Protein AF-A0A6P7H918-F1 (afdb_monomer_lite)

pLDDT: mean 72.15, std 21.83, range [39.97, 97.5]

Organism: NCBI:txid50390

Structure (mmCIF, N/CA/C/O backbone):
data_AF-A0A6P7H918-F1
#
_entry.id   AF-A0A6P7H918-F1
#
loop_
_atom_site.group_PDB
_atom_site.id
_atom_site.type_symbol
_atom_site.label_atom_id
_atom_site.label_alt_id
_atom_site.label_comp_id
_atom_site.label_asym_id
_atom_site.label_entity_id
_atom_site.label_seq_id
_atom_site.pdbx_PDB_ins_code
_atom_site.Cartn_x
_atom_site.Cartn_y
_atom_site.Cartn_z
_atom_site.occupancy
_atom_site.B_iso_or_equiv
_atom_site.auth_seq_id
_atom_site.auth_comp_id
_atom_site.auth_asym_id
_atom_site.auth_atom_id
_atom_site.pdbx_PDB_model_num
ATOM 1 N N . MET A 1 1 ? 6.550 -33.536 -50.910 1.00 41.00 1 MET A N 1
ATOM 2 C CA . MET A 1 1 ? 7.794 -33.190 -51.630 1.00 41.00 1 MET A CA 1
ATOM 3 C C . MET A 1 1 ? 8.489 -32.073 -50.866 1.00 41.00 1 MET A C 1
ATOM 5 O O . MET A 1 1 ? 7.803 -31.228 -50.311 1.00 41.00 1 MET A O 1
ATOM 9 N N . LEU A 1 2 ? 9.812 -32.193 -50.766 1.00 45.38 2 LEU A N 1
ATOM 10 C CA . LEU A 1 2 ? 10.788 -31.397 -50.010 1.00 45.38 2 LEU A CA 1
ATOM 11 C C . LEU A 1 2 ? 11.166 -30.067 -50.696 1.00 45.38 2 LEU A C 1
ATOM 13 O O . LEU A 1 2 ? 10.783 -29.853 -51.843 1.00 45.38 2 LEU A O 1
ATOM 17 N N . VAL A 1 3 ? 12.041 -29.323 -49.993 1.00 45.34 3 VAL A N 1
ATOM 18 C CA . VAL A 1 3 ? 12.941 -28.199 -50.365 1.00 45.34 3 VAL A CA 1
ATOM 19 C C . VAL A 1 3 ? 12.428 -26.847 -49.825 1.00 45.34 3 VAL A C 1
ATOM 21 O O . VAL A 1 3 ? 11.402 -26.373 -50.291 1.00 45.34 3 VAL A O 1
ATOM 24 N N . SER A 1 4 ? 12.924 -26.236 -48.735 1.00 46.06 4 SER A N 1
ATOM 25 C CA . SER A 1 4 ? 14.274 -25.902 -48.203 1.00 46.06 4 SER A CA 1
ATOM 26 C C . SER A 1 4 ? 14.717 -24.460 -48.513 1.00 46.06 4 SER A C 1
ATOM 28 O O . SER A 1 4 ? 14.897 -24.116 -49.670 1.00 46.06 4 SER A O 1
ATOM 30 N N . HIS A 1 5 ? 14.917 -23.711 -47.415 1.00 49.31 5 HIS A N 1
ATOM 31 C CA . HIS A 1 5 ? 15.834 -22.593 -47.108 1.00 49.31 5 HIS A CA 1
ATOM 32 C C . HIS A 1 5 ? 16.008 -21.413 -48.085 1.00 49.31 5 HIS A C 1
ATOM 34 O O . HIS A 1 5 ? 16.444 -21.602 -49.209 1.00 49.31 5 HIS A O 1
ATOM 40 N N . ASP A 1 6 ? 15.900 -20.184 -47.557 1.00 45.66 6 ASP A N 1
ATOM 41 C CA . ASP A 1 6 ? 17.123 -19.389 -47.389 1.00 45.66 6 ASP A CA 1
ATOM 42 C C . ASP A 1 6 ? 17.051 -18.382 -46.229 1.00 45.66 6 ASP A C 1
ATOM 44 O O . ASP A 1 6 ? 15.991 -17.869 -45.869 1.00 45.66 6 ASP A O 1
ATOM 48 N N . SER A 1 7 ? 18.213 -18.174 -45.618 1.00 50.94 7 SER A N 1
ATOM 49 C CA . SER A 1 7 ? 18.475 -17.306 -44.471 1.00 50.94 7 SER A CA 1
ATOM 50 C C . SER A 1 7 ? 19.068 -15.984 -44.951 1.00 50.94 7 SER A C 1
ATOM 52 O O . SER A 1 7 ? 19.921 -15.998 -45.828 1.00 50.94 7 SER A O 1
ATOM 54 N N . SER A 1 8 ? 18.773 -14.867 -44.280 1.00 47.28 8 SER A N 1
ATOM 55 C CA . SER A 1 8 ? 19.791 -13.821 -44.094 1.00 47.28 8 SER A CA 1
ATOM 56 C C . SER A 1 8 ? 19.450 -12.899 -42.925 1.00 47.28 8 SER A C 1
ATOM 58 O O . SER A 1 8 ? 18.609 -12.007 -43.011 1.00 47.28 8 SER A O 1
ATOM 60 N N . THR A 1 9 ? 20.161 -13.132 -41.829 1.00 42.06 9 THR A N 1
ATOM 61 C CA . THR A 1 9 ? 20.427 -12.216 -40.721 1.00 42.06 9 THR A CA 1
ATOM 62 C C . THR A 1 9 ? 21.098 -10.943 -41.245 1.00 42.06 9 THR A C 1
ATOM 64 O O . THR A 1 9 ? 22.041 -11.031 -42.028 1.00 42.06 9 THR A O 1
ATOM 67 N N . THR A 1 10 ? 20.700 -9.756 -40.787 1.00 43.34 10 THR A N 1
ATOM 68 C CA . THR A 1 10 ? 21.578 -8.574 -40.840 1.00 43.34 10 THR A CA 1
ATOM 69 C C . THR A 1 10 ? 21.375 -7.735 -39.589 1.00 43.34 10 THR A C 1
ATOM 71 O O . THR A 1 10 ? 20.423 -6.975 -39.443 1.00 43.34 10 THR A O 1
ATOM 74 N N . THR A 1 11 ? 22.306 -7.941 -38.667 1.00 44.62 11 THR A N 1
ATOM 75 C CA . THR A 1 11 ? 22.564 -7.133 -37.485 1.00 44.62 11 THR A CA 1
ATOM 76 C C . THR A 1 11 ? 23.463 -5.975 -37.916 1.00 44.62 11 THR A C 1
ATOM 78 O O . THR A 1 11 ? 24.567 -6.217 -38.399 1.00 44.62 11 THR A O 1
ATOM 81 N N . SER A 1 12 ? 23.043 -4.727 -37.721 1.00 43.62 12 SER A N 1
ATOM 82 C CA . SER A 1 12 ? 23.954 -3.579 -37.797 1.00 43.62 12 SER A CA 1
ATOM 83 C C . SER A 1 12 ? 24.157 -3.018 -36.397 1.00 43.62 12 SER A C 1
ATOM 85 O O . SER A 1 12 ? 23.399 -2.184 -35.915 1.00 43.62 12 SER A O 1
ATOM 87 N N . ILE A 1 13 ? 25.196 -3.532 -35.742 1.00 49.34 13 ILE A N 1
ATOM 88 C CA . ILE A 1 13 ? 25.862 -2.898 -34.605 1.00 49.34 13 ILE A CA 1
ATOM 89 C C . ILE A 1 13 ? 26.922 -1.979 -35.217 1.00 49.34 13 ILE A C 1
ATOM 91 O O . ILE A 1 13 ? 27.738 -2.434 -36.016 1.00 49.34 13 ILE A O 1
ATOM 95 N N . THR A 1 14 ? 26.926 -0.691 -34.876 1.00 47.66 14 THR A N 1
ATOM 96 C CA . THR A 1 14 ? 28.047 0.200 -35.202 1.00 47.66 14 THR A CA 1
ATOM 97 C C . THR A 1 14 ? 28.593 0.824 -33.927 1.00 47.66 14 THR A C 1
ATOM 99 O O . THR A 1 14 ? 27.971 1.669 -33.295 1.00 47.66 14 THR A O 1
ATOM 102 N N . ASN A 1 15 ? 29.752 0.274 -33.575 1.00 54.16 15 ASN A N 1
ATOM 103 C CA . ASN A 1 15 ? 30.857 0.719 -32.742 1.00 54.16 15 ASN A CA 1
ATOM 104 C C . ASN A 1 15 ? 30.736 2.023 -31.943 1.00 54.16 15 ASN A C 1
ATOM 106 O O . ASN A 1 15 ? 30.723 3.133 -32.468 1.00 54.16 15 ASN A O 1
ATOM 110 N N . ILE A 1 16 ? 30.884 1.821 -30.636 1.00 50.84 16 ILE A N 1
ATOM 111 C CA . ILE A 1 16 ? 31.596 2.691 -29.704 1.00 50.84 16 ILE A CA 1
ATOM 112 C C . ILE A 1 16 ? 33.003 3.045 -30.221 1.00 50.84 16 ILE A C 1
ATOM 114 O O . ILE A 1 16 ? 33.780 2.170 -30.600 1.00 50.84 16 ILE A O 1
ATOM 118 N N . ALA A 1 17 ? 33.350 4.329 -30.171 1.00 49.19 17 ALA A N 1
ATOM 119 C CA . ALA A 1 17 ? 34.727 4.806 -30.179 1.00 49.19 17 ALA A CA 1
ATOM 120 C C . ALA A 1 17 ? 34.878 5.830 -29.044 1.00 49.19 17 ALA A C 1
ATOM 122 O O . ALA A 1 17 ? 34.362 6.943 -29.100 1.00 49.19 17 ALA A O 1
ATOM 123 N N . GLN A 1 18 ? 35.545 5.393 -27.980 1.00 46.53 18 GLN A N 1
ATOM 124 C CA . GLN A 1 18 ? 36.205 6.240 -26.989 1.00 46.53 18 GLN A CA 1
ATOM 125 C C . GLN A 1 18 ? 37.428 6.871 -27.669 1.00 46.53 18 GLN A C 1
ATOM 127 O O . GLN A 1 18 ? 38.169 6.106 -28.272 1.00 46.53 18 GLN A O 1
ATOM 132 N N . GLU A 1 19 ? 37.663 8.187 -27.546 1.00 39.97 19 GLU A N 1
ATOM 133 C CA . GLU A 1 19 ? 38.936 8.751 -27.037 1.00 39.97 19 GLU A CA 1
ATOM 134 C C . GLU A 1 19 ? 38.936 10.302 -26.940 1.00 39.97 19 GLU A C 1
ATOM 136 O O . GLU A 1 19 ? 38.614 11.015 -27.884 1.00 39.97 19 GLU A O 1
ATOM 141 N N . SER A 1 20 ? 39.369 10.782 -25.765 1.00 42.31 20 SER A N 1
ATOM 142 C CA . SER A 1 20 ? 40.061 12.047 -25.421 1.00 42.31 20 SER A CA 1
ATOM 143 C C . SER A 1 20 ? 39.451 13.454 -25.644 1.00 42.31 20 SER A C 1
ATOM 145 O O . SER A 1 20 ? 39.300 13.954 -26.751 1.00 42.31 20 SER A O 1
ATOM 147 N N . ASN A 1 21 ? 39.276 14.133 -24.497 1.00 46.41 21 ASN A N 1
ATOM 148 C CA . ASN A 1 21 ? 39.422 15.575 -24.170 1.00 46.41 21 ASN A CA 1
ATOM 149 C C . ASN A 1 21 ? 40.576 16.293 -24.948 1.00 46.41 21 ASN A C 1
ATOM 151 O O . ASN A 1 21 ? 41.485 15.584 -25.372 1.00 46.41 21 ASN A O 1
ATOM 155 N N . PRO A 1 22 ? 40.713 17.650 -24.988 1.00 48.94 22 PRO A N 1
ATOM 156 C CA . PRO A 1 22 ? 39.968 18.652 -24.227 1.00 48.94 22 PRO A CA 1
ATOM 157 C C . PRO A 1 22 ? 39.529 19.949 -24.940 1.00 48.94 22 PRO A C 1
ATOM 159 O O . PRO A 1 22 ? 40.095 20.409 -25.927 1.00 48.94 22 PRO A O 1
ATOM 162 N N . HIS A 1 23 ? 38.511 20.554 -24.325 1.00 50.69 23 HIS A N 1
ATOM 163 C CA . HIS A 1 23 ? 38.038 21.939 -24.403 1.00 50.69 23 HIS A CA 1
ATOM 164 C C . HIS A 1 23 ? 38.875 22.944 -25.222 1.00 50.69 23 HIS A C 1
ATOM 166 O O . HIS A 1 23 ? 39.911 23.434 -24.772 1.00 50.69 23 HIS A O 1
ATOM 172 N N . LYS A 1 24 ? 38.307 23.398 -26.343 1.00 45.66 24 LYS A N 1
ATOM 173 C CA . LYS A 1 24 ? 38.547 24.736 -26.898 1.00 45.66 24 LYS A CA 1
ATOM 174 C C . LYS A 1 24 ? 37.199 25.372 -27.229 1.00 45.66 24 LYS A C 1
ATOM 176 O O . LYS A 1 24 ? 36.618 25.099 -28.270 1.00 45.66 24 LYS A O 1
ATOM 181 N N . CYS A 1 25 ? 36.682 26.175 -26.302 1.00 41.72 25 CYS A N 1
ATOM 182 C CA . CYS A 1 25 ? 35.602 27.109 -26.600 1.00 41.72 25 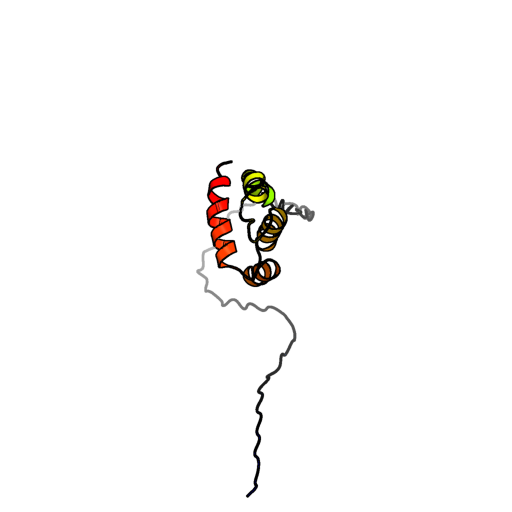CYS A CA 1
ATOM 183 C C . CYS A 1 25 ? 36.252 28.327 -27.266 1.00 41.72 25 CYS A C 1
ATOM 185 O O . CYS A 1 25 ? 36.936 29.104 -26.599 1.00 41.72 25 CYS A O 1
ATOM 187 N N . THR A 1 26 ? 36.129 28.420 -28.586 1.00 49.22 26 THR A N 1
ATOM 188 C CA . THR A 1 26 ? 36.497 29.606 -29.362 1.00 49.22 26 THR A CA 1
ATOM 189 C C . THR A 1 26 ? 35.333 30.582 -29.231 1.00 49.22 26 THR A C 1
ATOM 191 O O . THR A 1 26 ? 34.214 30.234 -29.597 1.00 49.22 26 THR A O 1
ATOM 194 N N . VAL A 1 27 ? 35.565 31.750 -28.635 1.00 54.22 27 VAL A N 1
ATOM 195 C CA . VAL A 1 27 ? 34.556 32.812 -28.538 1.00 54.22 27 VAL A CA 1
ATOM 196 C C . VAL A 1 27 ? 34.858 33.806 -29.648 1.00 54.22 27 VAL A C 1
ATOM 198 O O . VAL A 1 27 ? 35.967 34.339 -29.701 1.00 54.22 27 VAL A O 1
ATOM 201 N N . ASP A 1 28 ? 33.896 33.987 -30.546 1.00 48.00 28 ASP A N 1
ATOM 202 C CA . ASP A 1 28 ? 33.971 34.931 -31.652 1.00 48.00 28 ASP A CA 1
ATOM 203 C C . ASP A 1 28 ? 34.056 36.383 -31.149 1.00 48.00 28 ASP A C 1
ATOM 205 O O . ASP A 1 28 ? 33.410 36.779 -30.176 1.00 48.00 28 ASP A O 1
ATOM 209 N N . ASP A 1 29 ? 34.904 37.146 -31.835 1.00 47.31 29 ASP A N 1
ATOM 210 C CA . ASP A 1 29 ? 35.221 38.556 -31.632 1.00 47.31 29 ASP A CA 1
ATOM 211 C C . ASP A 1 29 ? 33.960 39.430 -31.773 1.00 47.31 29 ASP A C 1
ATOM 213 O O . ASP A 1 29 ? 33.271 39.384 -32.794 1.00 47.31 29 ASP A O 1
ATOM 217 N N . ILE A 1 30 ? 33.647 40.227 -30.746 1.00 52.72 30 ILE A N 1
ATOM 218 C CA . ILE A 1 30 ? 32.647 41.296 -30.833 1.00 52.72 30 ILE A CA 1
ATOM 219 C C . ILE A 1 30 ? 33.322 42.649 -30.619 1.00 52.72 30 ILE A C 1
ATOM 221 O O . ILE A 1 30 ? 33.864 42.965 -29.561 1.00 52.72 30 ILE A O 1
ATOM 225 N N . THR A 1 31 ? 33.254 43.420 -31.696 1.00 47.84 31 THR A N 1
ATOM 226 C CA . THR A 1 31 ? 33.778 44.755 -31.966 1.00 47.84 31 THR A CA 1
ATOM 227 C C . THR A 1 31 ? 33.581 45.767 -30.828 1.00 47.84 31 THR A C 1
ATOM 229 O O . THR A 1 31 ? 32.477 45.950 -30.314 1.00 47.84 31 THR A O 1
ATOM 232 N N . SER A 1 32 ? 34.665 46.471 -30.483 1.00 52.00 32 SER A N 1
ATOM 233 C CA . SER A 1 32 ? 34.691 47.628 -29.577 1.00 52.00 32 SER A CA 1
ATOM 234 C C . SER A 1 32 ? 33.838 48.804 -30.063 1.00 52.00 32 SER A C 1
ATOM 236 O O . SER A 1 32 ? 33.756 49.057 -31.265 1.00 52.00 32 SER A O 1
ATOM 238 N N . PRO A 1 33 ? 33.409 49.667 -29.130 1.00 49.44 33 PRO A N 1
ATOM 239 C CA . PRO A 1 33 ? 33.493 51.100 -29.332 1.00 49.44 33 PRO A CA 1
ATOM 240 C C . PRO A 1 33 ? 34.561 51.717 -28.422 1.00 49.44 33 PRO A C 1
ATOM 242 O O . PRO A 1 33 ? 34.648 51.448 -27.224 1.00 49.44 33 PRO A O 1
ATOM 245 N N . GLU A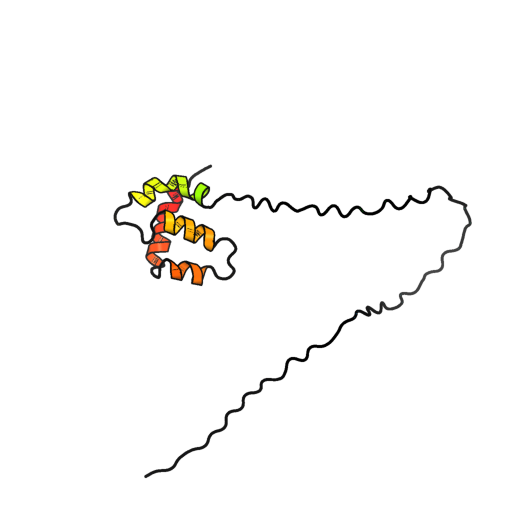 1 34 ? 35.380 52.540 -29.060 1.00 50.84 34 GLU A N 1
ATOM 246 C CA . GLU A 1 34 ? 36.404 53.421 -28.513 1.00 50.84 34 GLU A CA 1
ATOM 247 C C . GLU A 1 34 ? 35.804 54.383 -27.475 1.00 50.84 34 GLU A C 1
ATOM 249 O O . GLU A 1 34 ? 34.859 55.114 -27.771 1.00 50.84 34 GLU A O 1
ATOM 254 N N . VAL A 1 35 ? 36.341 54.386 -26.251 1.00 45.31 35 VAL A N 1
ATOM 255 C CA . VAL A 1 35 ? 36.082 55.446 -25.269 1.00 45.31 35 VAL A CA 1
ATOM 256 C C . VAL A 1 35 ? 37.411 55.887 -24.677 1.00 45.31 35 VAL A C 1
ATOM 258 O O . VAL A 1 35 ? 38.175 55.087 -24.136 1.00 45.31 35 VAL A O 1
ATOM 261 N N . GLU A 1 36 ? 37.666 57.179 -24.847 1.00 43.09 36 GLU A N 1
ATOM 262 C CA . GLU A 1 36 ? 38.893 57.883 -24.520 1.00 43.09 36 GLU A CA 1
ATOM 263 C C . GLU A 1 36 ? 39.382 57.681 -23.082 1.00 43.09 36 GLU A C 1
ATOM 265 O O . GLU A 1 36 ? 38.632 57.707 -22.103 1.00 43.09 36 GLU A O 1
ATOM 270 N N . PHE A 1 37 ? 40.703 57.568 -22.966 1.00 44.22 37 PHE A N 1
ATOM 271 C CA . PHE A 1 37 ? 41.427 57.641 -21.710 1.00 44.22 37 PHE A CA 1
ATOM 272 C C . PHE A 1 37 ? 41.358 59.064 -21.144 1.00 44.22 37 PHE A C 1
ATOM 274 O O . PHE A 1 37 ? 42.084 59.949 -21.589 1.00 44.22 37 PHE A O 1
ATOM 281 N N . SER A 1 38 ? 40.561 59.271 -20.094 1.00 42.50 38 SER A N 1
ATOM 282 C CA . SER A 1 38 ? 40.777 60.386 -19.170 1.00 42.50 38 SER A CA 1
ATOM 283 C C . SER A 1 38 ? 41.426 59.860 -17.896 1.00 42.50 38 SER A C 1
ATOM 285 O O . SER A 1 38 ? 40.852 59.071 -17.143 1.00 42.50 38 SER A O 1
ATOM 287 N N . SER A 1 39 ? 42.680 60.261 -17.696 1.00 58.12 39 SER A N 1
ATOM 288 C CA . SER A 1 39 ? 43.485 59.947 -16.527 1.00 58.12 39 SER A CA 1
ATOM 289 C C . SER A 1 39 ? 42.894 60.596 -15.276 1.00 58.12 39 SER A C 1
ATOM 291 O O . SER A 1 39 ? 42.979 61.811 -15.098 1.00 58.12 39 SER A O 1
ATOM 293 N N . ALA A 1 40 ? 42.377 59.787 -14.362 1.00 46.16 40 ALA A N 1
ATOM 294 C CA . ALA A 1 40 ? 42.256 60.178 -12.968 1.00 46.16 40 ALA A CA 1
ATOM 295 C C . ALA A 1 40 ? 42.670 58.993 -12.101 1.00 46.16 40 ALA A C 1
ATOM 297 O O . ALA A 1 40 ? 42.016 57.953 -12.036 1.00 46.16 40 ALA A O 1
ATOM 298 N N . GLU A 1 41 ? 43.828 59.164 -11.481 1.00 56.41 41 GLU A N 1
ATOM 299 C CA . GLU A 1 41 ? 44.440 58.282 -10.507 1.00 56.41 41 GLU A CA 1
ATOM 300 C C . GLU A 1 41 ? 43.444 57.907 -9.398 1.00 56.41 41 GLU A C 1
ATOM 302 O O . GLU A 1 41 ? 43.215 58.658 -8.457 1.00 56.41 41 GLU A O 1
ATOM 307 N N . CYS A 1 42 ? 42.844 56.722 -9.496 1.00 49.41 42 CYS A N 1
ATOM 308 C CA . CYS A 1 42 ? 42.032 56.142 -8.431 1.00 49.41 42 CYS A CA 1
ATOM 309 C C . CYS A 1 42 ? 42.738 54.910 -7.868 1.00 49.41 42 CYS A C 1
ATOM 311 O O . CYS A 1 42 ? 42.289 53.777 -8.036 1.00 49.41 42 CYS A O 1
ATOM 313 N N . LYS A 1 43 ? 43.845 55.114 -7.144 1.00 64.38 43 LYS A N 1
ATOM 314 C CA . LYS A 1 43 ? 44.378 54.085 -6.235 1.00 64.38 43 LYS A CA 1
ATOM 315 C C . LYS A 1 43 ? 43.530 54.034 -4.959 1.00 64.38 43 LYS A C 1
ATOM 317 O O . LYS A 1 43 ? 44.032 54.291 -3.871 1.00 64.38 43 LYS A O 1
ATOM 322 N N . LEU A 1 44 ? 42.232 53.750 -5.085 1.00 60.88 44 LEU A N 1
ATOM 323 C CA . LEU A 1 44 ? 41.315 53.726 -3.938 1.00 60.88 44 LEU A CA 1
ATOM 324 C C . LEU A 1 44 ? 41.083 52.326 -3.355 1.00 60.88 44 LEU A C 1
ATOM 326 O O . LEU A 1 44 ? 40.427 52.193 -2.326 1.00 60.88 44 LEU A O 1
ATOM 330 N N . PHE A 1 45 ? 41.639 51.277 -3.963 1.00 63.50 45 PHE A N 1
ATOM 331 C CA . PHE A 1 45 ? 41.475 49.915 -3.465 1.00 63.50 45 PHE A CA 1
ATOM 332 C C . PHE A 1 45 ? 42.824 49.244 -3.244 1.00 63.50 45 PHE A C 1
ATOM 334 O O . PHE A 1 45 ? 43.623 49.060 -4.159 1.00 63.50 45 PHE A O 1
ATOM 341 N N . ARG A 1 46 ? 43.076 48.882 -1.984 1.00 70.62 46 ARG A N 1
ATOM 342 C CA . ARG A 1 46 ? 44.216 48.057 -1.594 1.00 70.62 46 ARG A CA 1
ATOM 343 C C . ARG A 1 46 ? 43.991 46.648 -2.133 1.00 70.62 46 ARG A C 1
ATOM 345 O O . ARG A 1 46 ? 42.940 46.061 -1.884 1.00 70.62 46 ARG A O 1
ATOM 352 N N . GLU A 1 47 ? 44.984 46.109 -2.831 1.00 65.12 47 GLU A N 1
ATOM 353 C CA . GLU A 1 47 ? 44.939 44.746 -3.354 1.00 65.12 47 GLU A CA 1
ATOM 354 C C . GLU A 1 47 ? 44.683 43.744 -2.206 1.00 65.12 47 GLU A C 1
ATOM 356 O O . GLU A 1 47 ? 45.385 43.774 -1.183 1.00 65.12 47 GLU A O 1
ATOM 361 N N . PRO A 1 48 ? 43.646 42.892 -2.299 1.00 62.56 48 PRO A N 1
ATOM 362 C CA . PRO A 1 48 ? 43.320 41.970 -1.227 1.00 62.56 48 PRO A CA 1
ATOM 363 C C . PRO A 1 48 ? 44.380 40.867 -1.153 1.00 62.56 48 PRO A C 1
ATOM 365 O O . PRO A 1 48 ? 44.625 40.144 -2.115 1.00 62.56 48 PRO A O 1
ATOM 368 N N . LYS A 1 49 ? 44.991 40.692 0.028 1.00 70.75 49 LYS A N 1
ATOM 369 C CA . LYS A 1 49 ? 45.874 39.548 0.299 1.00 70.75 49 LYS A CA 1
ATOM 370 C C . LYS A 1 49 ? 45.098 38.251 0.081 1.00 70.75 49 LYS A C 1
ATOM 372 O O . LYS A 1 49 ? 44.113 37.996 0.777 1.00 70.75 49 LYS A O 1
ATOM 377 N N . ILE A 1 50 ? 45.578 37.429 -0.849 1.00 64.31 50 ILE A N 1
ATOM 378 C CA . ILE A 1 50 ? 45.050 36.097 -1.144 1.00 64.31 50 ILE A CA 1
ATOM 379 C C . ILE A 1 50 ? 45.101 35.272 0.147 1.00 64.31 50 ILE A C 1
ATOM 381 O O . ILE A 1 50 ? 46.157 34.807 0.573 1.00 64.31 50 ILE A O 1
ATOM 385 N N . ARG A 1 51 ? 43.950 35.099 0.802 1.00 64.19 51 ARG A N 1
ATOM 386 C CA . ARG A 1 51 ? 43.810 34.098 1.859 1.00 64.19 51 ARG A CA 1
ATOM 387 C C . ARG A 1 51 ? 43.766 32.743 1.167 1.00 64.19 51 ARG A C 1
ATOM 389 O O . ARG A 1 51 ? 42.911 32.527 0.308 1.00 64.19 51 ARG A O 1
ATOM 396 N N . GLN A 1 52 ? 44.692 31.850 1.518 1.00 65.06 52 GLN A N 1
ATOM 397 C CA . GLN A 1 52 ? 44.649 30.463 1.065 1.00 65.06 52 GLN A CA 1
ATOM 398 C C . GLN A 1 52 ? 43.239 29.916 1.306 1.00 65.06 52 GLN A C 1
ATOM 400 O O . GLN A 1 52 ? 42.727 29.962 2.428 1.00 65.06 52 GLN A O 1
ATOM 405 N N . LYS A 1 53 ? 42.594 29.447 0.232 1.00 60.94 53 LYS A N 1
ATOM 406 C CA . LYS A 1 53 ? 41.308 28.760 0.312 1.00 60.94 53 LYS A CA 1
ATOM 407 C C . LYS A 1 53 ? 41.535 27.472 1.090 1.00 60.94 53 LYS A C 1
ATOM 409 O O . LYS A 1 53 ? 41.900 26.450 0.515 1.00 60.94 53 LYS A O 1
ATOM 414 N N . VAL A 1 54 ? 41.309 27.515 2.398 1.00 60.81 54 VAL A N 1
ATOM 415 C CA . VAL A 1 54 ? 41.060 26.295 3.156 1.00 60.81 54 VAL A CA 1
ATOM 416 C C . VAL A 1 54 ? 39.821 25.695 2.509 1.00 60.81 54 VAL A C 1
ATOM 418 O O . VAL A 1 54 ? 38.747 26.302 2.553 1.00 60.81 54 VAL A O 1
ATOM 421 N N . LYS A 1 55 ? 39.983 24.555 1.830 1.00 62.97 55 LYS A N 1
ATOM 422 C CA .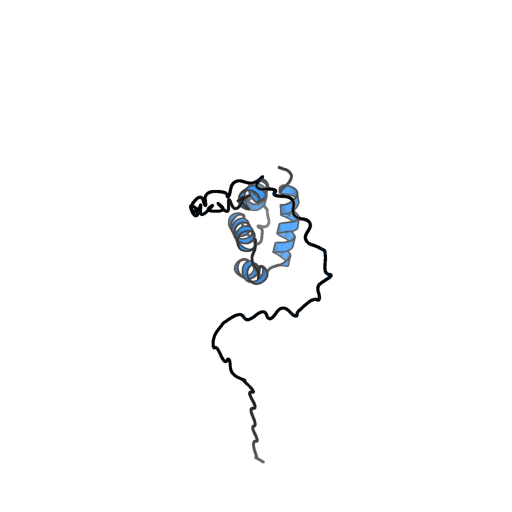 LYS A 1 55 ? 38.862 23.744 1.367 1.00 62.97 55 LYS A CA 1
ATOM 423 C C . LYS A 1 55 ? 38.106 23.312 2.618 1.00 62.97 55 LYS A C 1
ATOM 425 O O . LYS A 1 55 ? 38.380 22.265 3.188 1.00 62.97 55 LYS A O 1
ATOM 430 N N . LYS A 1 56 ? 37.168 24.140 3.071 1.00 59.28 56 LYS A N 1
ATOM 431 C CA . LYS A 1 56 ? 36.070 23.658 3.888 1.00 59.28 56 LYS A CA 1
ATOM 432 C C . LYS A 1 56 ? 35.230 22.841 2.926 1.00 59.28 56 LYS A C 1
ATOM 434 O O . LYS A 1 56 ? 34.373 23.378 2.230 1.00 59.28 56 LYS A O 1
ATOM 439 N N . THR A 1 57 ? 35.531 21.551 2.845 1.00 57.50 57 THR A N 1
ATOM 440 C CA . THR A 1 57 ? 34.515 20.550 2.564 1.00 57.50 57 THR A CA 1
ATOM 441 C C . THR A 1 57 ? 33.435 20.793 3.606 1.00 57.50 57 THR A C 1
ATOM 443 O O . THR A 1 57 ? 33.496 20.308 4.730 1.00 57.50 57 THR A O 1
ATOM 446 N N . LYS A 1 58 ? 32.470 21.648 3.255 1.00 54.09 58 LYS A N 1
ATOM 447 C CA . LYS A 1 58 ? 31.140 21.549 3.815 1.00 54.09 58 LYS A CA 1
ATOM 448 C C . LYS A 1 58 ? 30.710 20.173 3.343 1.00 54.09 58 LYS A C 1
ATOM 450 O O . LYS A 1 58 ? 30.307 20.015 2.194 1.00 54.09 58 LYS A O 1
ATOM 455 N N . THR A 1 59 ? 30.899 19.165 4.189 1.00 54.44 59 THR A N 1
ATOM 456 C CA . THR A 1 59 ? 29.957 18.063 4.224 1.00 54.44 59 THR A CA 1
ATOM 457 C C . THR A 1 59 ? 28.619 18.772 4.293 1.00 54.44 59 THR A C 1
ATOM 459 O O . THR A 1 59 ? 28.248 19.362 5.308 1.00 54.44 59 THR A O 1
ATOM 462 N N . VAL A 1 60 ? 27.951 18.855 3.144 1.00 51.41 60 VAL A N 1
ATOM 463 C CA . VAL A 1 60 ? 26.505 18.858 3.148 1.00 51.41 60 VAL A CA 1
ATOM 464 C C . VAL A 1 60 ? 26.228 17.566 3.884 1.00 51.41 60 VAL A C 1
ATOM 466 O O . VAL A 1 60 ? 26.373 16.479 3.334 1.00 51.41 60 VAL A O 1
ATOM 469 N N . SER A 1 61 ? 26.023 17.697 5.195 1.00 49.03 61 SER A N 1
ATOM 470 C CA . SER A 1 61 ? 25.210 16.747 5.904 1.00 49.03 61 SER A CA 1
ATOM 471 C C . SER A 1 61 ? 23.926 16.820 5.108 1.00 49.03 61 SER A C 1
ATOM 473 O O . SER A 1 61 ? 23.159 17.777 5.225 1.00 49.03 61 SER A O 1
ATOM 475 N N . THR A 1 62 ? 23.775 15.890 4.171 1.00 50.50 62 THR A N 1
ATOM 476 C CA . THR A 1 62 ? 22.464 15.450 3.758 1.00 50.50 62 THR A CA 1
ATOM 477 C C . THR A 1 62 ? 21.920 14.837 5.035 1.00 50.50 62 THR A C 1
ATOM 479 O O . THR A 1 62 ? 21.930 13.625 5.224 1.00 50.50 62 THR A O 1
ATOM 482 N N . GLU A 1 63 ? 21.501 15.700 5.960 1.00 50.53 63 GLU A N 1
ATOM 483 C CA . GLU A 1 63 ? 20.345 15.432 6.775 1.00 50.53 63 GLU A CA 1
ATOM 484 C C . GLU A 1 63 ? 19.266 15.228 5.720 1.00 50.53 63 GLU A C 1
ATOM 486 O O . GLU A 1 63 ? 18.589 16.152 5.274 1.00 50.53 63 GLU A O 1
ATOM 491 N N . SER A 1 64 ? 19.222 13.996 5.197 1.00 51.06 64 SER A N 1
ATOM 492 C CA . SER A 1 64 ? 17.987 13.411 4.751 1.00 51.06 64 SER A CA 1
ATOM 493 C C . SER A 1 64 ? 17.088 13.707 5.927 1.00 51.06 64 SER A C 1
ATOM 495 O O . SER A 1 64 ? 17.317 13.181 7.021 1.00 51.06 64 SER A O 1
ATOM 497 N N . SER A 1 65 ? 16.205 14.689 5.755 1.00 49.00 65 SER A N 1
ATOM 498 C CA . SER A 1 65 ? 15.070 14.882 6.633 1.00 49.00 65 SER A CA 1
ATOM 499 C C . SER A 1 65 ? 14.327 13.570 6.511 1.00 49.00 65 SER A C 1
ATOM 501 O O . SER A 1 65 ? 13.480 13.396 5.640 1.00 49.00 65 SER A O 1
ATOM 503 N N . SER A 1 66 ? 14.769 12.597 7.301 1.00 54.19 66 SER A N 1
ATOM 504 C CA . SER A 1 66 ? 14.190 11.288 7.455 1.00 54.19 66 SER A CA 1
ATOM 505 C C . SER A 1 66 ? 12.918 11.540 8.237 1.00 54.19 66 SER A C 1
ATOM 507 O O . SER A 1 66 ? 12.801 11.190 9.407 1.00 54.19 66 SER A O 1
ATOM 509 N N . ASN A 1 67 ? 11.970 12.198 7.575 1.00 55.84 67 ASN A N 1
ATOM 510 C CA . ASN A 1 67 ? 10.561 12.039 7.835 1.00 55.84 67 ASN A CA 1
ATOM 511 C C . ASN A 1 67 ? 10.327 10.579 7.461 1.00 55.84 67 ASN A C 1
ATOM 513 O O . ASN A 1 67 ? 10.063 10.258 6.303 1.00 55.84 67 ASN A O 1
ATOM 517 N N . SER A 1 68 ? 10.664 9.686 8.391 1.00 69.62 68 SER A N 1
ATOM 518 C CA . SER A 1 68 ? 10.678 8.266 8.121 1.00 69.62 68 SER A CA 1
ATOM 519 C C . SER A 1 68 ? 9.247 7.881 7.797 1.00 69.62 68 SER A C 1
ATOM 521 O O . SER A 1 68 ? 8.312 8.286 8.483 1.00 69.62 68 SER A O 1
ATOM 523 N N . VAL A 1 69 ? 9.073 7.133 6.717 1.00 78.75 69 VAL A N 1
ATOM 524 C CA . VAL A 1 69 ? 7.782 6.576 6.303 1.00 78.75 69 VAL A CA 1
ATOM 525 C C . VAL A 1 69 ? 7.069 5.897 7.480 1.00 78.75 69 VAL A C 1
ATOM 527 O O . VAL A 1 69 ? 5.856 6.018 7.624 1.00 78.75 69 VAL A O 1
ATOM 530 N N . SER A 1 70 ? 7.838 5.313 8.396 1.00 75.94 70 SER A N 1
ATOM 531 C CA . SER A 1 70 ? 7.347 4.750 9.649 1.00 75.94 70 SER A CA 1
ATOM 532 C C . SER A 1 70 ? 6.596 5.745 10.539 1.00 75.94 70 SER A C 1
ATOM 534 O O . SER A 1 70 ? 5.577 5.385 11.118 1.00 75.94 70 SER A O 1
ATOM 536 N N . LEU A 1 71 ? 7.027 7.009 10.622 1.00 84.06 71 LEU A N 1
ATOM 537 C CA . LEU A 1 71 ? 6.312 8.045 11.379 1.00 84.06 71 LEU A CA 1
ATOM 538 C C . LEU A 1 71 ? 4.977 8.408 10.725 1.00 84.06 71 LEU A C 1
ATOM 540 O O . LEU A 1 71 ? 4.032 8.750 11.430 1.00 84.06 71 LEU A O 1
ATOM 544 N N . LEU A 1 72 ? 4.892 8.317 9.395 1.00 87.00 72 LEU A N 1
ATOM 545 C CA . LEU A 1 72 ? 3.645 8.534 8.662 1.00 87.00 72 LEU A CA 1
ATOM 546 C C . LEU A 1 72 ? 2.661 7.378 8.882 1.00 87.00 72 LEU A C 1
ATOM 548 O O . LEU A 1 72 ? 1.458 7.612 8.950 1.00 87.00 72 LEU A O 1
ATOM 552 N N . LEU A 1 73 ? 3.159 6.140 8.967 1.00 91.94 73 LEU A N 1
ATOM 553 C CA . LEU A 1 73 ? 2.323 4.939 9.003 1.00 91.94 73 LEU A CA 1
ATOM 554 C C . LEU A 1 73 ? 1.905 4.515 10.420 1.00 91.94 73 LEU A C 1
ATOM 556 O O . LEU A 1 73 ? 0.859 3.882 10.572 1.00 91.94 73 LEU A O 1
ATOM 560 N N . GLU A 1 74 ? 2.671 4.887 11.451 1.00 92.88 74 GLU A N 1
ATOM 561 C CA . GLU A 1 74 ? 2.402 4.559 12.862 1.00 92.88 74 GLU A CA 1
ATOM 562 C C . GLU A 1 74 ? 0.942 4.797 13.302 1.00 92.88 74 GLU A C 1
ATOM 564 O O . GLU A 1 74 ? 0.358 3.886 13.897 1.00 92.88 74 GLU A O 1
ATOM 569 N N . PRO A 1 75 ? 0.284 5.930 12.968 1.00 93.62 75 PRO A N 1
ATOM 570 C CA . PRO A 1 75 ? -1.117 6.164 13.333 1.00 93.62 75 PRO A CA 1
ATOM 571 C C . PRO A 1 75 ? -2.084 5.069 12.856 1.00 93.62 75 PRO A C 1
ATOM 573 O O . PRO A 1 75 ? -3.073 4.769 13.527 1.00 93.62 75 PRO A O 1
ATOM 576 N N . ALA A 1 76 ? -1.781 4.423 11.728 1.00 94.31 76 ALA A N 1
ATOM 577 C CA . ALA A 1 76 ? -2.601 3.365 11.152 1.00 94.31 76 ALA A CA 1
ATOM 578 C C . ALA A 1 76 ? -2.175 1.947 11.565 1.00 94.31 76 ALA A C 1
ATOM 580 O O . ALA A 1 76 ? -2.835 0.983 11.173 1.00 94.31 76 ALA A O 1
ATOM 581 N N . LYS A 1 77 ? -1.115 1.780 12.365 1.00 94.44 77 LYS A N 1
ATOM 582 C CA . LYS A 1 77 ? -0.564 0.461 12.716 1.00 94.44 77 LYS A CA 1
ATOM 583 C C . LYS A 1 77 ? -1.600 -0.478 13.320 1.00 94.44 77 LYS A C 1
ATOM 585 O O . LYS A 1 77 ? -1.813 -1.581 12.825 1.00 94.44 77 LYS A O 1
ATOM 590 N N . THR A 1 78 ? -2.293 -0.009 14.355 1.00 94.56 78 THR A N 1
ATOM 591 C CA . THR A 1 78 ? -3.317 -0.804 15.051 1.00 94.56 78 THR A CA 1
ATOM 592 C C . THR A 1 78 ? -4.495 -1.149 14.146 1.00 94.56 78 THR A C 1
ATOM 594 O O . THR A 1 78 ? -5.076 -2.222 14.287 1.00 94.56 78 THR A O 1
ATOM 597 N N . PHE A 1 79 ? -4.842 -0.273 13.203 1.00 95.62 79 PHE A N 1
ATOM 598 C CA . PHE A 1 79 ? -5.874 -0.550 12.213 1.00 95.62 79 PHE A CA 1
ATOM 599 C C . PHE A 1 79 ? -5.431 -1.657 11.252 1.00 95.62 79 PHE A C 1
ATOM 601 O O . PHE A 1 79 ? -6.183 -2.602 11.040 1.00 95.62 79 PHE A O 1
ATOM 608 N N . ILE A 1 80 ? -4.204 -1.580 10.726 1.00 96.31 80 ILE A N 1
ATOM 609 C CA . ILE A 1 80 ? -3.651 -2.571 9.792 1.00 96.31 80 ILE A CA 1
ATOM 610 C C . ILE A 1 80 ? -3.530 -3.949 10.453 1.00 96.31 80 ILE A C 1
ATOM 612 O O . ILE A 1 80 ? -3.988 -4.937 9.884 1.00 96.31 80 ILE A O 1
ATOM 616 N N . GLU A 1 81 ? -2.958 -4.018 11.658 1.00 95.75 81 GLU A N 1
ATOM 617 C CA . GLU A 1 81 ? -2.717 -5.283 12.370 1.00 95.75 81 GLU A CA 1
ATOM 618 C C . GLU A 1 81 ? -4.015 -6.001 12.777 1.00 95.75 81 GLU A C 1
ATOM 620 O O . GLU A 1 81 ? -4.051 -7.230 12.813 1.00 95.75 81 GLU A O 1
ATOM 625 N N . ASN A 1 82 ? -5.092 -5.254 13.052 1.00 95.31 82 ASN A N 1
ATOM 626 C CA . ASN A 1 82 ? -6.368 -5.814 13.514 1.00 95.31 82 ASN A CA 1
ATOM 627 C C . ASN A 1 82 ? -7.445 -5.913 12.418 1.00 95.31 82 ASN A C 1
ATOM 629 O O . ASN A 1 82 ? -8.565 -6.346 12.701 1.00 95.31 82 ASN A O 1
ATOM 633 N N . HIS A 1 83 ? -7.156 -5.500 11.181 1.00 94.06 83 HIS A N 1
ATOM 634 C CA . HIS A 1 83 ? -8.144 -5.511 10.103 1.00 94.06 83 HIS A CA 1
ATOM 635 C C . HIS A 1 83 ? -8.549 -6.947 9.722 1.00 94.06 83 HIS A C 1
ATOM 637 O O . HIS A 1 83 ? -7.707 -7.829 9.544 1.00 94.06 83 HIS A O 1
ATOM 643 N N . SER A 1 84 ? -9.857 -7.177 9.557 1.00 92.00 84 SER A N 1
ATOM 644 C CA . SER A 1 84 ? -10.424 -8.454 9.114 1.00 92.00 84 SER A CA 1
ATOM 645 C C . SER A 1 84 ? -11.378 -8.227 7.934 1.00 92.00 84 SER A C 1
ATOM 647 O O . SER A 1 84 ? -12.311 -7.432 8.068 1.00 92.00 84 SER A O 1
ATOM 649 N N . PRO A 1 85 ? -11.187 -8.897 6.782 1.00 91.06 85 PRO A N 1
ATOM 650 C CA . PRO A 1 85 ? -10.115 -9.852 6.471 1.00 91.06 85 PRO A CA 1
ATOM 651 C C . PRO A 1 85 ? -8.732 -9.186 6.420 1.00 91.06 85 PRO A C 1
ATOM 653 O O . PRO A 1 85 ? -8.644 -7.995 6.144 1.00 91.06 85 PRO A O 1
ATOM 656 N N . SER A 1 86 ? -7.657 -9.934 6.677 1.00 94.50 86 SER A N 1
ATOM 657 C CA . SER A 1 86 ? -6.295 -9.383 6.650 1.00 94.50 86 SER A CA 1
ATOM 658 C C . SER A 1 86 ? -5.972 -8.733 5.303 1.00 94.50 86 SER A C 1
ATOM 660 O O . SER A 1 86 ? -6.401 -9.211 4.250 1.00 94.50 86 SER A O 1
ATOM 662 N N . PHE A 1 87 ? -5.223 -7.633 5.347 1.00 96.62 87 PHE A N 1
ATOM 663 C CA . PHE A 1 87 ? -4.746 -6.963 4.144 1.00 96.62 87 PHE A CA 1
ATOM 664 C C . PHE A 1 87 ? -3.731 -7.811 3.372 1.00 96.62 87 PHE A C 1
ATOM 666 O O . PHE A 1 87 ? -3.166 -8.772 3.890 1.00 96.62 87 PHE A O 1
ATOM 673 N N . VAL A 1 88 ? -3.496 -7.417 2.118 1.00 97.12 88 VAL A N 1
ATOM 674 C CA . VAL A 1 88 ? -2.514 -8.063 1.237 1.00 97.12 88 VAL A CA 1
ATOM 675 C C . VAL A 1 88 ? -1.076 -7.907 1.739 1.00 97.12 88 VAL A C 1
ATOM 677 O O . VAL A 1 88 ? -0.257 -8.783 1.483 1.00 97.12 88 VAL A O 1
ATOM 680 N N . LEU A 1 89 ? -0.787 -6.821 2.461 1.00 97.50 89 LEU A N 1
ATOM 681 C CA . LEU A 1 89 ? 0.483 -6.587 3.139 1.00 97.50 89 LEU A CA 1
ATOM 682 C C . LEU A 1 89 ? 0.229 -6.353 4.625 1.00 97.50 89 LEU A C 1
ATOM 684 O O . LEU A 1 89 ? -0.740 -5.686 4.998 1.00 97.50 89 LEU A O 1
ATOM 688 N N . ASP A 1 90 ? 1.117 -6.876 5.465 1.00 96.06 90 ASP A N 1
ATOM 689 C CA . ASP A 1 90 ? 1.159 -6.490 6.872 1.00 96.06 90 ASP A CA 1
ATOM 690 C C . ASP A 1 90 ? 1.786 -5.093 7.055 1.00 96.06 90 ASP A C 1
ATOM 692 O O . ASP A 1 90 ? 2.266 -4.463 6.107 1.00 96.06 90 ASP A O 1
ATOM 696 N N . TYR A 1 91 ? 1.768 -4.587 8.289 1.00 95.31 91 TYR A N 1
ATOM 697 C CA . TYR A 1 91 ? 2.312 -3.267 8.609 1.00 95.31 91 TYR A CA 1
ATOM 698 C C . TYR A 1 91 ? 3.795 -3.120 8.229 1.00 95.31 91 TYR A C 1
ATOM 700 O O . TYR A 1 91 ? 4.176 -2.115 7.632 1.00 95.31 91 TYR A O 1
ATOM 708 N N . ASN A 1 92 ? 4.626 -4.121 8.534 1.00 94.69 92 ASN A N 1
ATOM 709 C CA . ASN A 1 92 ? 6.067 -4.056 8.283 1.00 94.69 92 ASN A CA 1
ATOM 710 C C . ASN A 1 92 ? 6.365 -4.110 6.783 1.00 94.69 92 ASN A C 1
ATOM 712 O O . ASN A 1 92 ? 7.234 -3.398 6.287 1.00 94.69 92 ASN A O 1
ATOM 716 N N . GLN A 1 93 ? 5.631 -4.942 6.045 1.00 95.75 93 GLN A N 1
ATOM 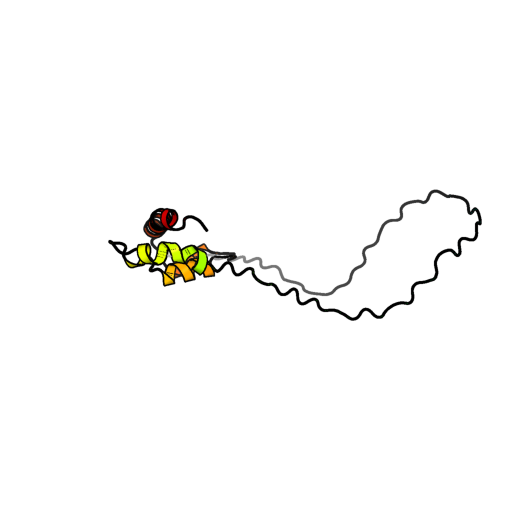717 C CA . GLN A 1 93 ? 5.728 -5.023 4.594 1.00 95.75 93 GLN A CA 1
ATOM 718 C C . GLN A 1 93 ? 5.307 -3.715 3.931 1.00 95.75 93 GLN A C 1
ATOM 720 O O . GLN A 1 93 ? 5.968 -3.279 2.991 1.00 95.75 93 GLN A O 1
ATOM 725 N N . LEU A 1 94 ? 4.248 -3.069 4.426 1.00 95.81 94 LEU A N 1
ATOM 726 C CA . LEU A 1 94 ? 3.814 -1.776 3.914 1.00 95.81 94 LEU A CA 1
ATOM 727 C C . LEU A 1 94 ? 4.841 -0.670 4.207 1.00 95.81 94 LEU A C 1
ATOM 729 O O . LEU A 1 94 ? 5.155 0.110 3.310 1.00 95.81 94 LEU A O 1
ATOM 733 N N . ASP A 1 95 ? 5.402 -0.628 5.418 1.00 94.62 95 ASP A N 1
ATOM 734 C CA . ASP A 1 95 ? 6.455 0.325 5.794 1.00 94.62 95 ASP A CA 1
ATOM 735 C C . ASP A 1 95 ? 7.718 0.157 4.933 1.00 94.62 95 ASP A C 1
ATOM 737 O O . ASP A 1 95 ? 8.226 1.126 4.357 1.00 94.62 95 ASP A O 1
ATOM 741 N N . MET A 1 96 ? 8.186 -1.084 4.757 1.00 94.25 96 MET A N 1
ATOM 742 C CA . MET A 1 96 ? 9.330 -1.376 3.889 1.00 94.25 96 MET A CA 1
ATOM 743 C C . MET A 1 96 ? 9.038 -1.054 2.424 1.00 94.25 96 MET A C 1
ATOM 745 O O . MET A 1 96 ? 9.897 -0.494 1.743 1.00 94.25 96 MET A O 1
ATOM 749 N N . LEU A 1 97 ? 7.838 -1.377 1.929 1.00 95.75 97 LEU A N 1
ATOM 750 C CA . LEU A 1 97 ? 7.441 -1.057 0.562 1.00 95.75 97 LEU A CA 1
ATOM 751 C C . LEU A 1 97 ? 7.516 0.452 0.330 1.00 95.75 97 LEU A C 1
ATOM 753 O O . LEU A 1 97 ? 8.202 0.897 -0.587 1.00 95.75 97 LEU A O 1
ATOM 757 N N . LEU A 1 98 ? 6.843 1.232 1.175 1.00 93.88 98 LEU A N 1
ATOM 758 C CA . LEU A 1 98 ? 6.795 2.687 1.068 1.00 93.88 98 LEU A CA 1
ATOM 759 C C . LEU A 1 98 ? 8.193 3.318 1.208 1.00 93.88 98 LEU A C 1
ATOM 761 O O . LEU A 1 98 ? 8.517 4.260 0.484 1.00 93.88 98 LEU A O 1
ATOM 765 N N . THR A 1 99 ? 9.047 2.757 2.067 1.00 93.25 99 THR A N 1
ATOM 766 C CA . THR A 1 99 ? 10.450 3.172 2.209 1.00 93.25 99 THR A CA 1
ATOM 767 C C . THR A 1 99 ? 11.266 2.885 0.947 1.00 93.25 99 THR A C 1
ATOM 769 O O . THR A 1 99 ? 12.040 3.734 0.513 1.00 93.25 99 THR A O 1
ATOM 772 N N . ASN A 1 100 ? 11.080 1.721 0.321 1.00 92.94 100 ASN A N 1
ATOM 773 C CA . ASN A 1 100 ? 11.871 1.310 -0.842 1.00 92.94 100 ASN A CA 1
ATOM 774 C C . ASN A 1 100 ? 11.423 1.977 -2.147 1.00 92.94 100 ASN A C 1
ATOM 776 O O . ASN A 1 100 ? 12.244 2.185 -3.039 1.00 92.94 100 ASN A O 1
ATOM 780 N N . ILE A 1 101 ? 10.139 2.320 -2.287 1.00 94.69 101 ILE A N 1
ATOM 781 C CA . ILE A 1 101 ? 9.658 3.042 -3.474 1.00 94.69 101 ILE A CA 1
ATOM 782 C C . ILE A 1 101 ? 10.000 4.536 -3.423 1.00 94.69 101 ILE A C 1
ATOM 784 O O . ILE A 1 101 ? 10.015 5.191 -4.468 1.00 94.69 101 ILE A O 1
ATOM 788 N N . ALA A 1 102 ? 10.284 5.087 -2.238 1.00 90.00 102 ALA A N 1
ATOM 789 C CA . ALA A 1 102 ? 10.614 6.496 -2.072 1.00 90.00 102 ALA A CA 1
ATOM 790 C C . ALA A 1 102 ? 11.910 6.849 -2.823 1.00 90.00 102 ALA A C 1
ATOM 792 O O . ALA A 1 102 ? 13.004 6.419 -2.470 1.00 90.00 102 ALA A O 1
ATOM 793 N N . GLY A 1 103 ? 11.783 7.650 -3.884 1.00 88.62 103 GLY A N 1
ATOM 794 C CA . GLY A 1 103 ? 12.915 8.048 -4.727 1.00 88.62 103 GLY A CA 1
ATOM 795 C C . GLY A 1 103 ? 13.389 6.978 -5.718 1.00 88.62 103 GLY A C 1
ATOM 796 O O . GLY A 1 103 ? 14.410 7.184 -6.373 1.00 88.62 103 GLY A O 1
ATOM 797 N N . SER A 1 104 ? 12.665 5.862 -5.861 1.00 93.44 104 SER A N 1
ATOM 798 C CA . SER A 1 104 ? 12.976 4.850 -6.873 1.00 93.44 104 SER A CA 1
ATOM 799 C C . SER A 1 104 ? 12.627 5.337 -8.284 1.00 93.44 104 SER A C 1
ATOM 801 O O . SER A 1 104 ? 11.583 5.951 -8.506 1.00 93.44 104 SER A O 1
ATOM 803 N N . ALA A 1 105 ? 13.489 5.015 -9.252 1.00 95.75 105 ALA A N 1
ATOM 804 C CA . ALA A 1 105 ? 13.226 5.230 -10.677 1.00 95.75 105 ALA A CA 1
ATOM 805 C C . ALA A 1 105 ? 12.245 4.198 -11.265 1.00 95.75 105 ALA A C 1
ATOM 807 O O . ALA A 1 105 ? 11.653 4.445 -12.312 1.00 95.75 105 ALA A O 1
ATOM 808 N N . ASP A 1 106 ? 12.074 3.059 -10.589 1.00 95.62 106 ASP A N 1
ATOM 809 C CA . ASP A 1 106 ? 11.162 1.988 -10.983 1.00 95.62 106 ASP A CA 1
ATOM 810 C C . ASP A 1 106 ? 10.420 1.435 -9.752 1.00 95.62 106 ASP A C 1
ATOM 812 O O . ASP A 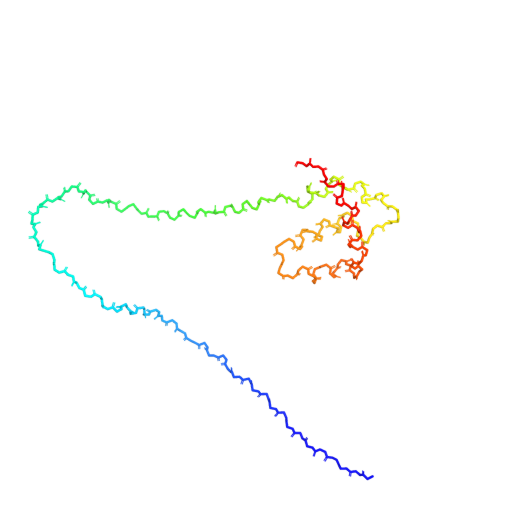1 106 ? 10.771 0.387 -9.202 1.00 95.62 106 ASP A O 1
ATOM 816 N N . PRO A 1 107 ? 9.406 2.161 -9.253 1.00 94.56 107 PRO A N 1
ATOM 817 C CA . PRO A 1 107 ? 8.631 1.721 -8.099 1.00 94.56 107 PRO A CA 1
ATOM 818 C C . PRO A 1 107 ? 7.765 0.495 -8.412 1.00 94.56 107 PRO A C 1
ATOM 820 O O . PRO A 1 107 ? 7.412 -0.243 -7.496 1.00 94.56 107 PRO A O 1
ATOM 823 N N . LEU A 1 108 ? 7.420 0.250 -9.681 1.00 95.56 108 LEU A N 1
ATOM 824 C CA . LEU A 1 108 ? 6.515 -0.837 -10.046 1.00 95.56 108 LEU A CA 1
ATOM 825 C C . LEU A 1 108 ? 7.180 -2.204 -9.880 1.00 95.56 108 LEU A C 1
ATOM 827 O O . LEU A 1 108 ? 6.554 -3.105 -9.321 1.00 95.56 108 LEU A O 1
ATOM 831 N N . SER A 1 109 ? 8.439 -2.339 -10.308 1.00 96.00 109 SER A N 1
ATOM 832 C CA . SER A 1 109 ? 9.218 -3.561 -10.073 1.00 96.00 109 SER A CA 1
ATOM 833 C C . SER A 1 109 ? 9.381 -3.844 -8.580 1.00 96.00 109 SER A C 1
ATOM 835 O O . SER A 1 109 ? 9.221 -4.981 -8.156 1.00 96.00 109 SER A O 1
ATOM 837 N N . ILE A 1 110 ? 9.582 -2.805 -7.761 1.00 96.56 110 ILE A N 1
ATOM 838 C CA . ILE A 1 110 ? 9.656 -2.962 -6.301 1.00 96.56 110 ILE A CA 1
ATOM 839 C C . ILE A 1 110 ? 8.315 -3.443 -5.740 1.00 96.56 110 ILE A C 1
ATOM 841 O O . ILE A 1 110 ? 8.296 -4.387 -4.963 1.00 96.56 110 ILE A O 1
ATOM 845 N N . ILE A 1 111 ? 7.183 -2.849 -6.137 1.00 96.94 111 ILE A N 1
ATOM 846 C CA . ILE A 1 111 ? 5.853 -3.284 -5.666 1.00 96.94 111 ILE A CA 1
ATOM 847 C C . ILE A 1 111 ? 5.608 -4.769 -5.991 1.00 96.94 111 ILE A C 1
ATOM 849 O O . ILE A 1 111 ? 5.035 -5.482 -5.166 1.00 96.94 111 ILE A O 1
ATOM 853 N N . GLN A 1 112 ? 6.069 -5.246 -7.155 1.00 96.69 112 GLN A N 1
ATOM 854 C CA . GLN A 1 112 ? 5.920 -6.645 -7.582 1.00 96.69 112 GLN A CA 1
ATOM 855 C C . GLN A 1 112 ? 6.614 -7.655 -6.665 1.00 96.69 112 GLN A C 1
ATOM 857 O O . GLN A 1 112 ? 6.138 -8.790 -6.573 1.00 96.69 112 GLN A O 1
ATOM 862 N N . ASP A 1 113 ? 7.684 -7.253 -5.976 1.00 96.31 113 ASP A N 1
ATOM 863 C CA . ASP A 1 113 ? 8.382 -8.102 -5.005 1.00 96.31 113 ASP A CA 1
ATOM 864 C C . ASP A 1 113 ? 7.544 -8.343 -3.738 1.00 96.31 113 ASP A C 1
ATOM 866 O O . ASP A 1 113 ? 7.723 -9.353 -3.057 1.00 96.31 113 ASP A O 1
ATOM 870 N N . TYR A 1 114 ? 6.600 -7.443 -3.436 1.00 96.75 114 TYR A N 1
ATOM 871 C CA . TYR A 1 114 ? 5.714 -7.536 -2.273 1.00 96.75 114 TYR A CA 1
ATOM 872 C C . TYR A 1 114 ? 4.370 -8.174 -2.615 1.00 96.75 114 TYR A C 1
ATOM 874 O O . TYR A 1 114 ? 3.874 -9.022 -1.875 1.00 96.75 114 TYR A O 1
ATOM 882 N N . THR A 1 115 ? 3.750 -7.768 -3.724 1.00 96.50 115 THR A N 1
ATOM 883 C CA . THR A 1 115 ? 2.456 -8.312 -4.138 1.00 96.50 115 THR A CA 1
ATOM 884 C C . THR A 1 115 ? 2.206 -8.161 -5.635 1.00 96.50 115 THR A C 1
ATOM 886 O O . THR A 1 115 ? 2.603 -7.188 -6.272 1.00 96.50 115 THR A O 1
ATOM 889 N N . LYS A 1 116 ? 1.486 -9.137 -6.200 1.00 96.31 116 LYS A N 1
ATOM 890 C CA . LYS A 1 116 ? 0.948 -9.092 -7.572 1.00 96.31 116 LYS A CA 1
ATOM 891 C C . LYS A 1 116 ? -0.519 -8.662 -7.614 1.00 96.31 116 LYS A C 1
ATOM 893 O O . LYS A 1 116 ? -1.053 -8.424 -8.694 1.00 96.31 116 LYS A O 1
ATOM 898 N N . ASP A 1 117 ? -1.175 -8.584 -6.457 1.00 96.94 117 ASP A N 1
ATOM 899 C CA . ASP A 1 117 ? -2.569 -8.170 -6.344 1.00 96.94 117 ASP A CA 1
ATOM 900 C C . ASP A 1 117 ? -2.659 -6.657 -6.115 1.00 96.94 117 ASP A C 1
ATOM 902 O O . ASP A 1 117 ? -2.791 -6.158 -4.995 1.00 96.94 117 ASP A O 1
ATOM 906 N N . TYR A 1 118 ? -2.573 -5.918 -7.219 1.00 95.81 118 TYR A N 1
ATOM 907 C CA . TYR A 1 118 ? -2.659 -4.460 -7.207 1.00 95.81 118 TYR A CA 1
ATOM 908 C C . TYR A 1 118 ? -4.035 -3.940 -6.795 1.00 95.81 118 TYR A C 1
ATOM 910 O O . TYR A 1 118 ? -4.132 -2.827 -6.285 1.00 95.81 118 TYR A O 1
ATOM 918 N N . VAL A 1 119 ? -5.095 -4.723 -7.018 1.00 97.06 119 VAL A N 1
ATOM 919 C CA . VAL A 1 119 ? -6.462 -4.313 -6.681 1.00 97.06 119 VAL A CA 1
ATOM 920 C C . VAL A 1 119 ? -6.623 -4.305 -5.166 1.00 97.06 119 VAL A C 1
ATOM 922 O O . VAL A 1 119 ? -7.042 -3.294 -4.605 1.00 97.06 119 VAL A O 1
ATOM 925 N N . SER A 1 120 ? -6.205 -5.380 -4.496 1.00 96.19 120 SER A N 1
ATOM 926 C CA . SER A 1 120 ? -6.218 -5.446 -3.032 1.00 96.19 120 SER A CA 1
ATOM 927 C C . SER A 1 120 ? -5.242 -4.456 -2.396 1.00 96.19 120 SER A C 1
ATOM 929 O O . SER A 1 120 ? -5.537 -3.904 -1.338 1.00 96.19 120 SER A O 1
ATOM 931 N N . LEU A 1 121 ? -4.101 -4.179 -3.039 1.00 97.25 121 LEU A N 1
ATOM 932 C CA . LEU A 1 121 ? -3.167 -3.155 -2.563 1.00 97.25 121 LEU A CA 1
ATOM 933 C C . LEU A 1 121 ? -3.771 -1.743 -2.655 1.00 97.25 121 LEU A C 1
ATOM 935 O O . LEU A 1 121 ? -3.654 -0.955 -1.719 1.00 97.25 121 LEU A O 1
ATOM 939 N N . ALA A 1 122 ? -4.460 -1.425 -3.753 1.00 96.69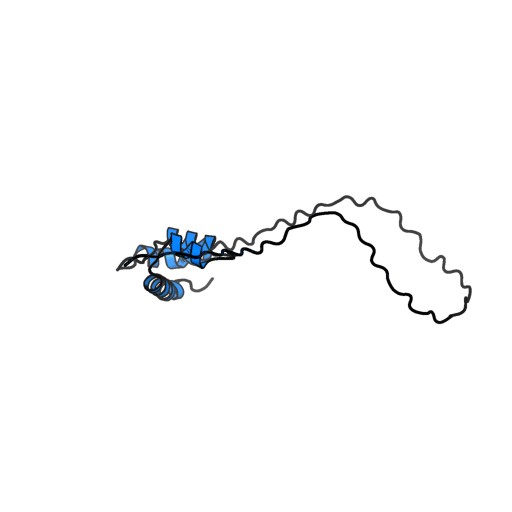 122 ALA A N 1
ATOM 940 C CA . ALA A 1 122 ? -5.164 -0.153 -3.904 1.00 96.69 122 ALA A CA 1
ATOM 941 C C . ALA A 1 122 ? -6.321 -0.005 -2.896 1.00 96.69 122 ALA A C 1
ATOM 943 O O . ALA A 1 122 ? -6.508 1.070 -2.317 1.00 96.69 122 ALA A O 1
ATOM 944 N N . ASP A 1 123 ? -7.069 -1.083 -2.645 1.00 97.06 123 ASP A N 1
ATOM 945 C CA . ASP A 1 123 ? -8.106 -1.122 -1.606 1.00 97.06 123 ASP A CA 1
ATOM 946 C C . ASP A 1 123 ? -7.509 -0.906 -0.207 1.00 97.06 123 ASP A C 1
ATOM 948 O O . ASP A 1 123 ? -8.018 -0.092 0.565 1.00 97.06 123 ASP A O 1
ATOM 952 N N . MET A 1 124 ? -6.375 -1.549 0.093 1.00 96.69 124 MET A N 1
ATOM 953 C CA . MET A 1 124 ? -5.634 -1.327 1.335 1.00 96.69 124 MET A CA 1
ATOM 954 C C . MET A 1 124 ? -5.263 0.149 1.501 1.00 96.69 124 MET A C 1
ATOM 956 O O . MET A 1 124 ? -5.585 0.728 2.534 1.00 96.69 124 MET A O 1
ATOM 960 N N . PHE A 1 125 ? -4.660 0.793 0.495 1.00 95.75 125 PHE A N 1
ATOM 961 C CA . PHE A 1 125 ? -4.333 2.223 0.577 1.00 95.75 125 PHE A CA 1
ATOM 962 C C . PHE A 1 125 ? -5.568 3.094 0.817 1.00 95.75 125 PHE A C 1
ATOM 964 O O . PHE A 1 125 ? -5.531 3.999 1.650 1.00 95.75 125 PHE A O 1
ATOM 971 N N . THR A 1 126 ? -6.677 2.790 0.143 1.00 96.06 126 THR A N 1
ATOM 972 C CA . THR A 1 126 ? -7.944 3.519 0.298 1.00 96.06 126 THR A CA 1
ATOM 973 C C . THR A 1 126 ? -8.495 3.404 1.720 1.00 96.06 126 THR A C 1
ATOM 975 O O . THR A 1 126 ? -9.019 4.377 2.262 1.00 96.06 126 THR A O 1
ATOM 978 N N . LYS A 1 127 ? -8.353 2.231 2.345 1.00 95.81 127 LYS A N 1
ATOM 979 C CA . LYS A 1 127 ? -8.807 1.967 3.715 1.00 95.81 127 LYS A CA 1
ATOM 980 C C . LYS A 1 127 ? -7.858 2.499 4.776 1.00 95.81 127 LYS A C 1
ATOM 982 O O . LYS A 1 127 ? -8.331 2.944 5.808 1.00 95.81 127 LYS A O 1
ATOM 987 N N . VAL A 1 128 ? -6.550 2.459 4.534 1.00 95.19 128 VAL A N 1
ATOM 988 C CA . VAL A 1 128 ? -5.518 2.917 5.475 1.00 95.19 128 VAL A CA 1
ATOM 989 C C . VAL A 1 128 ? -5.438 4.442 5.511 1.00 95.19 128 VAL A C 1
ATOM 991 O O . VAL A 1 128 ? -5.309 5.011 6.590 1.00 95.19 128 VAL A O 1
ATOM 994 N N . TYR A 1 129 ? -5.569 5.117 4.365 1.00 93.56 129 TYR A N 1
ATOM 995 C CA . TYR A 1 129 ? -5.396 6.570 4.247 1.00 93.56 129 TYR A CA 1
ATOM 996 C C . TYR A 1 129 ? -6.206 7.414 5.258 1.00 93.56 129 TYR A C 1
ATOM 998 O O . TYR A 1 129 ? -5.629 8.316 5.867 1.00 93.56 129 TYR A O 1
ATOM 1006 N N . PRO A 1 130 ? -7.496 7.129 5.533 1.00 93.81 130 PRO A N 1
ATOM 1007 C CA . PRO A 1 130 ? -8.271 7.847 6.550 1.00 93.81 130 PRO A CA 1
ATOM 1008 C C . PRO A 1 130 ? -7.696 7.777 7.971 1.00 93.81 130 PRO A C 1
ATOM 1010 O O . PRO A 1 130 ? -7.988 8.660 8.777 1.00 93.81 130 PRO A O 1
ATOM 1013 N N . HIS A 1 131 ? -6.898 6.752 8.277 1.00 92.75 131 HIS A N 1
ATOM 1014 C CA . HIS A 1 131 ? -6.266 6.549 9.583 1.00 92.75 131 HIS A CA 1
ATOM 1015 C C . HIS A 1 131 ? -4.898 7.233 9.704 1.00 92.75 131 HIS A C 1
ATOM 1017 O O . HIS A 1 131 ? -4.281 7.152 10.760 1.00 92.75 131 HIS A O 1
ATOM 1023 N N . LEU A 1 132 ? -4.434 7.917 8.650 1.00 90.00 132 LEU A N 1
ATOM 1024 C CA . LEU A 1 132 ? -3.160 8.644 8.636 1.00 90.00 132 LEU A CA 1
ATOM 1025 C C . LEU A 1 132 ? -3.288 10.124 9.064 1.00 90.00 132 LEU A C 1
ATOM 1027 O O . LEU A 1 132 ? -2.279 10.819 9.132 1.00 90.00 132 LEU A O 1
ATOM 1031 N N . LYS A 1 133 ? -4.504 10.626 9.338 1.00 75.88 133 LYS A N 1
ATOM 1032 C CA . LYS A 1 133 ? -4.756 12.006 9.818 1.00 75.88 133 LYS A CA 1
ATOM 1033 C C . LYS A 1 133 ? -4.170 12.240 11.213 1.00 75.88 133 LYS A C 1
ATOM 1035 O O . LYS A 1 133 ? -4.272 11.354 12.053 1.00 75.88 133 LYS A O 1
ATOM 1040 N N . ASP A 1 134 ? -3.702 13.414 11.628 1.00 56.88 134 ASP A N 1
ATOM 1041 C CA . ASP A 1 134 ? -3.204 14.651 11.006 1.00 56.88 134 ASP A CA 1
ATOM 1042 C C . ASP A 1 134 ? -2.121 15.095 12.020 1.00 56.88 134 ASP A C 1
ATOM 1044 O O . ASP A 1 134 ? -2.478 15.508 13.127 1.00 56.88 134 ASP A O 1
ATOM 1048 N N . THR A 1 135 ? -0.827 14.913 11.736 1.00 47.88 135 THR A N 1
ATOM 1049 C CA . THR A 1 135 ? 0.255 15.546 12.530 1.00 47.88 135 THR A CA 1
ATOM 1050 C C . THR A 1 135 ? 0.508 16.967 12.073 1.00 47.88 135 THR A C 1
ATOM 1052 O O . THR A 1 135 ? 0.569 17.157 10.836 1.00 47.88 135 THR A O 1
#

Sequence (135 aa):
MLVSHDSSTTTSITNIAQESNPHKCTVDDITSPEVEFSSAECKLFREPKIRQKVKKTKTVSTESSSNSVSLLLEPAKTFIENHSPSFVLDYNQLDMLLTNIAGSADPLSIIQDYTKDYVSLADMFTKVYPHLKDT

Foldseek 3Di:
DDDDDDDDDDDDDDDDDDDDDDDDDDDDDDDDDDDDDDDDDDPPDDDDDDDPPPPPPPPPPPPVVCPQLCVQQVLLQVVQQPDPPHALDHSVLVSVLVRVLVVDPCSPVSVVVSDPCVVSVVVVCVVSVVSSDDD

Secondary structure (DSSP, 8-state):
-------------------------PPPP---------------SPPPP-------------------HHHHHGGGHHHHHH-SSPPSS-HHHHHHHHHHHTT-S-HHHHHHHH-S-HHHHHHHHHHHGGGG---

Radius of gyration: 33.02 Å; chains: 1; bounding box: 56×94×67 Å